Protein AF-A0A7J4JAW1-F1 (afdb_monomer)

Sequence (102 aa):
MLFVVFSILDVLAGSAIYSPAIFKVVSGIVWVLALIILLKGAYSILSSASAGYFFEWPGALDLVAGACLFLLAGNLIGNSHLIGGIFLGKGMYYLGRSALGI

Radius of gyration: 13.64 Å; Cα contacts (8 Å, |Δi|>4): 110; chains: 1; bounding box: 33×29×33 Å

Foldseek 3Di:
DVLLVVLVVLLVVLVLLQDVVSCVVCLVCLLVVLVVLLVVLVCQCVVCVVVVHNDDPVSVLSNVLSVVSNCVSVVNDDCSNVSSCSSNVSSVVSNVCVVVVD

Structure (mmCIF, N/CA/C/O backbone):
data_AF-A0A7J4JAW1-F1
#
_entry.id   AF-A0A7J4JAW1-F1
#
loop_
_atom_site.group_PDB
_atom_site.id
_atom_site.type_symbol
_atom_site.label_atom_id
_atom_site.label_alt_id
_atom_site.label_comp_id
_atom_site.label_asym_id
_atom_site.label_entity_id
_atom_site.label_seq_id
_atom_site.pdbx_PDB_ins_code
_atom_site.Cartn_x
_atom_site.Cartn_y
_atom_site.Cartn_z
_atom_site.occupancy
_atom_site.B_iso_or_equiv
_atom_site.auth_seq_id
_atom_site.auth_comp_id
_atom_site.auth_asym_id
_atom_site.auth_atom_id
_atom_site.pdbx_PDB_model_num
ATOM 1 N N . MET A 1 1 ? 11.708 -12.433 -3.751 1.00 55.41 1 MET A N 1
ATOM 2 C CA . MET A 1 1 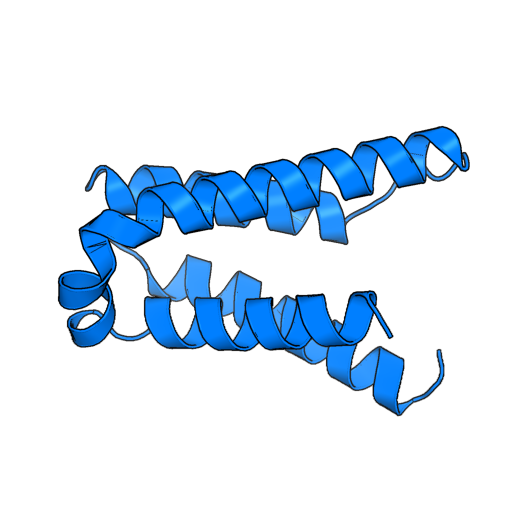? 11.330 -12.747 -2.351 1.00 55.41 1 MET A CA 1
ATOM 3 C C . MET A 1 1 ? 10.730 -11.554 -1.608 1.00 55.41 1 MET A C 1
ATOM 5 O O . MET A 1 1 ? 9.607 -11.687 -1.145 1.00 55.41 1 MET A O 1
ATOM 9 N N . LEU A 1 2 ? 11.387 -10.387 -1.551 1.00 61.50 2 LEU A N 1
ATOM 10 C CA . LEU A 1 2 ? 10.850 -9.174 -0.894 1.00 61.50 2 LEU A CA 1
ATOM 11 C C . LEU A 1 2 ? 9.458 -8.744 -1.414 1.00 61.50 2 LEU A C 1
ATOM 13 O O . LEU A 1 2 ? 8.566 -8.456 -0.625 1.00 61.50 2 LEU A O 1
ATOM 17 N N . PHE A 1 3 ? 9.233 -8.818 -2.731 1.00 61.09 3 PHE A N 1
ATOM 18 C CA . PHE A 1 3 ? 7.925 -8.553 -3.355 1.00 61.09 3 PHE A CA 1
ATOM 19 C C . PHE A 1 3 ? 6.800 -9.493 -2.893 1.00 61.09 3 PHE A C 1
ATOM 21 O O . PHE A 1 3 ? 5.657 -9.065 -2.745 1.00 61.09 3 PHE A O 1
ATOM 28 N N . VAL A 1 4 ? 7.114 -10.764 -2.634 1.00 60.41 4 VAL A N 1
ATOM 29 C CA . VAL A 1 4 ? 6.132 -11.762 -2.178 1.00 60.41 4 VAL A CA 1
ATOM 30 C C . VAL A 1 4 ? 5.727 -11.475 -0.739 1.00 60.41 4 VAL A C 1
ATOM 32 O O . VAL A 1 4 ? 4.542 -11.460 -0.427 1.00 60.41 4 VAL A O 1
ATOM 35 N N . VAL A 1 5 ? 6.705 -11.163 0.117 1.00 67.50 5 VAL A N 1
ATOM 36 C CA . VAL A 1 5 ? 6.460 -10.765 1.510 1.00 67.50 5 VAL A CA 1
ATOM 37 C C . VAL A 1 5 ? 5.582 -9.514 1.559 1.00 67.50 5 VAL A C 1
ATOM 39 O O . VAL A 1 5 ? 4.590 -9.486 2.283 1.00 67.50 5 VAL A O 1
ATOM 42 N N . PHE A 1 6 ? 5.877 -8.515 0.726 1.00 67.06 6 PHE A N 1
ATOM 43 C CA . PHE A 1 6 ? 5.048 -7.318 0.617 1.00 67.06 6 PHE A CA 1
ATOM 44 C C . PHE A 1 6 ? 3.633 -7.592 0.102 1.00 67.06 6 PHE A C 1
ATOM 46 O O . PHE A 1 6 ? 2.703 -6.950 0.575 1.00 67.06 6 PHE A O 1
ATOM 53 N N . SER A 1 7 ? 3.459 -8.552 -0.805 1.00 62.72 7 SER A N 1
ATOM 54 C CA . SER A 1 7 ? 2.138 -8.912 -1.340 1.00 62.72 7 SER A CA 1
ATOM 55 C C . SER A 1 7 ? 1.291 -9.681 -0.330 1.00 62.72 7 SER A C 1
ATOM 57 O O . SER A 1 7 ? 0.089 -9.461 -0.236 1.00 62.72 7 SER A O 1
ATOM 59 N N . ILE A 1 8 ? 1.909 -10.554 0.469 1.00 68.69 8 ILE A N 1
ATOM 60 C CA . ILE A 1 8 ? 1.228 -11.250 1.568 1.00 68.69 8 ILE A CA 1
ATOM 61 C C . ILE A 1 8 ? 0.770 -10.239 2.626 1.00 68.69 8 ILE A C 1
ATOM 63 O O . ILE A 1 8 ? -0.364 -10.315 3.093 1.00 68.69 8 ILE A O 1
ATOM 67 N N . LEU A 1 9 ? 1.619 -9.263 2.963 1.00 68.69 9 LEU A N 1
ATOM 68 C CA . LEU A 1 9 ? 1.250 -8.171 3.867 1.00 68.69 9 LEU A CA 1
ATOM 69 C C . LEU A 1 9 ? 0.091 -7.333 3.312 1.00 68.69 9 LEU A C 1
ATOM 71 O O . LEU A 1 9 ? -0.815 -6.998 4.068 1.00 68.69 9 LEU A O 1
ATOM 75 N N . ASP A 1 10 ? 0.075 -7.061 2.006 1.00 66.88 10 ASP A N 1
ATOM 76 C CA . ASP A 1 10 ? -1.013 -6.333 1.341 1.00 66.88 10 ASP A CA 1
ATOM 77 C C . ASP A 1 10 ? -2.345 -7.108 1.406 1.00 66.88 10 ASP A C 1
ATOM 79 O O . ASP A 1 10 ? -3.388 -6.528 1.709 1.00 66.88 10 ASP A O 1
ATOM 83 N N . VAL A 1 11 ? -2.325 -8.432 1.204 1.00 65.81 11 VAL A N 1
ATOM 84 C CA . VAL A 1 11 ? -3.517 -9.299 1.321 1.00 65.81 11 VAL A CA 1
ATOM 85 C C . VAL A 1 11 ? -4.024 -9.377 2.766 1.00 65.81 11 VAL A C 1
ATOM 87 O O . VAL A 1 11 ? -5.232 -9.300 3.013 1.00 65.81 11 VAL A O 1
ATOM 90 N N . LEU A 1 12 ? -3.118 -9.505 3.737 1.00 67.12 12 LEU A N 1
ATOM 91 C CA . LEU A 1 12 ? -3.463 -9.524 5.162 1.00 67.12 12 LEU A CA 1
ATOM 92 C C . LEU A 1 12 ? -4.01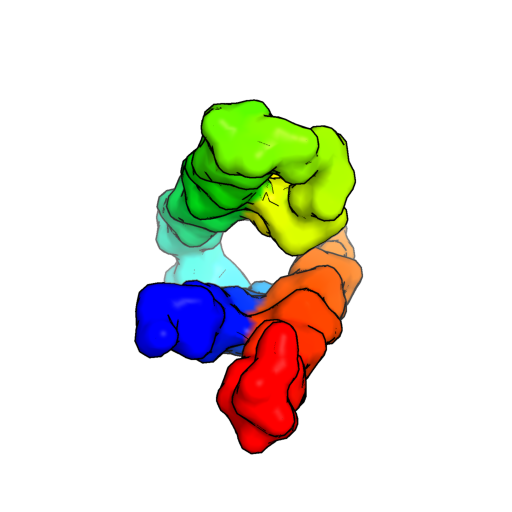3 -8.171 5.636 1.00 67.12 12 LEU A C 1
ATOM 94 O O . LEU A 1 12 ? -5.015 -8.132 6.347 1.00 67.12 12 LEU A O 1
ATOM 98 N N . ALA A 1 13 ? -3.419 -7.059 5.198 1.00 66.81 13 ALA A N 1
ATOM 99 C CA . ALA A 1 13 ? -3.934 -5.723 5.482 1.00 66.81 13 ALA A CA 1
ATOM 100 C C . ALA A 1 13 ? -5.318 -5.520 4.846 1.00 66.81 13 ALA A C 1
ATOM 102 O O . ALA A 1 13 ? -6.259 -5.132 5.537 1.00 66.81 13 ALA A O 1
ATOM 103 N N . GLY A 1 14 ? -5.478 -5.852 3.560 1.00 64.56 14 GLY A N 1
ATOM 104 C CA . GLY A 1 14 ? -6.746 -5.712 2.840 1.00 64.56 14 GLY A CA 1
ATOM 105 C C . GLY A 1 14 ? -7.887 -6.517 3.465 1.00 64.56 14 GLY A C 1
ATOM 106 O O . GLY A 1 14 ? -8.988 -5.995 3.642 1.00 64.56 14 GLY A O 1
ATOM 107 N N . SER A 1 15 ? -7.616 -7.761 3.867 1.00 64.75 15 SER A N 1
ATOM 108 C CA . SER A 1 15 ? -8.590 -8.620 4.557 1.00 64.75 15 SER A CA 1
ATOM 109 C C . SER A 1 15 ? -8.945 -8.116 5.962 1.00 64.75 15 SER A C 1
ATOM 111 O O . SER A 1 15 ? -10.121 -8.134 6.330 1.00 64.75 15 SER A O 1
ATOM 113 N N . ALA A 1 16 ? -7.979 -7.586 6.720 1.00 64.94 16 ALA A N 1
ATOM 114 C CA . ALA A 1 16 ? -8.235 -6.977 8.026 1.00 64.94 16 ALA A CA 1
ATOM 115 C C . ALA A 1 16 ? -9.102 -5.706 7.926 1.00 64.94 16 ALA A C 1
ATOM 117 O O . ALA A 1 16 ? -9.963 -5.476 8.773 1.00 64.94 16 ALA A O 1
ATOM 118 N N . ILE A 1 17 ? -8.914 -4.908 6.869 1.00 66.88 17 ILE A N 1
ATOM 119 C CA . ILE A 1 17 ? -9.682 -3.680 6.598 1.00 66.88 17 ILE A CA 1
ATOM 120 C C . ILE A 1 17 ? -11.109 -3.992 6.114 1.00 66.88 17 ILE A C 1
ATOM 122 O O . ILE A 1 17 ? -12.037 -3.222 6.372 1.00 66.88 17 ILE A O 1
ATOM 126 N N . TYR A 1 18 ? -11.311 -5.137 5.455 1.00 65.06 18 TYR A N 1
ATOM 127 C CA . TYR A 1 18 ? -12.623 -5.572 4.963 1.00 65.06 18 TYR A CA 1
ATOM 128 C C . TYR A 1 18 ? -13.610 -5.927 6.089 1.00 65.06 18 TYR A C 1
ATOM 130 O O . TYR A 1 18 ? -14.822 -5.912 5.875 1.00 65.06 18 TYR A O 1
ATOM 138 N N . SER A 1 19 ? -13.108 -6.230 7.291 1.00 63.41 19 SER A N 1
ATOM 139 C CA . SER A 1 19 ? -13.930 -6.539 8.461 1.00 63.41 19 SER A CA 1
ATOM 140 C C . SER A 1 19 ? -13.996 -5.344 9.424 1.00 63.41 19 SER A C 1
ATOM 142 O O . SER A 1 19 ? -13.021 -5.065 10.128 1.00 63.41 19 SER A O 1
ATOM 144 N N . PRO A 1 20 ? -15.146 -4.655 9.547 1.00 61.34 20 PRO A N 1
ATOM 145 C CA . PRO A 1 20 ? -15.290 -3.512 10.455 1.00 61.34 20 PRO A CA 1
ATOM 146 C C . PRO A 1 20 ? -15.092 -3.876 11.940 1.00 61.34 20 PRO A C 1
ATOM 148 O O . PRO A 1 20 ? -14.717 -3.019 12.741 1.00 61.34 20 PRO A O 1
ATOM 151 N N . ALA A 1 21 ? -15.292 -5.146 12.318 1.00 61.53 21 ALA A N 1
ATOM 152 C CA . ALA A 1 21 ? -15.028 -5.637 13.672 1.00 61.53 21 ALA A CA 1
ATOM 153 C C . ALA A 1 21 ? -13.522 -5.697 13.986 1.00 61.53 21 ALA A C 1
ATOM 155 O O . ALA A 1 21 ? -13.100 -5.281 15.064 1.00 61.53 21 ALA A O 1
ATOM 156 N N . ILE A 1 22 ? -12.710 -6.152 13.027 1.00 60.94 22 ILE A N 1
ATOM 157 C CA . ILE A 1 22 ? -11.245 -6.200 13.149 1.00 60.94 22 ILE A CA 1
ATOM 158 C C . ILE A 1 22 ? -10.680 -4.779 13.091 1.00 60.94 22 ILE A C 1
ATOM 160 O O . ILE A 1 22 ? -9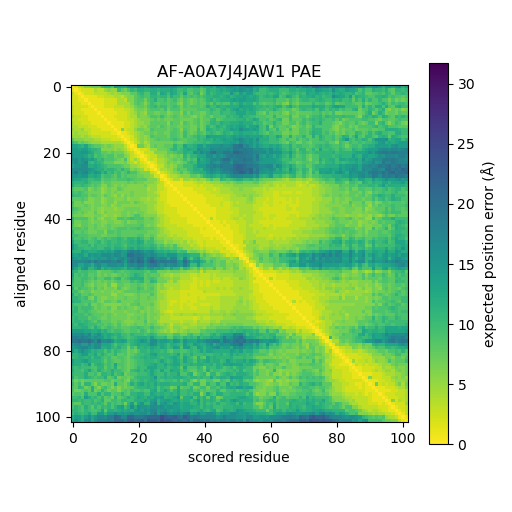.831 -4.409 13.898 1.00 60.94 22 ILE A O 1
ATOM 164 N N . PHE A 1 23 ? -11.226 -3.941 12.212 1.00 62.22 23 PHE A N 1
ATOM 165 C CA . PHE A 1 23 ? -10.809 -2.552 12.075 1.00 62.22 23 PHE A CA 1
ATOM 166 C C . PHE A 1 23 ? -10.967 -1.738 13.373 1.00 62.22 23 PHE A C 1
ATOM 168 O O . PHE A 1 23 ? -10.088 -0.951 13.716 1.00 62.22 23 PHE A O 1
ATOM 175 N N . LYS A 1 24 ? -12.035 -1.967 14.155 1.00 62.44 24 LYS A N 1
ATOM 176 C CA . LYS A 1 24 ? -12.225 -1.322 15.470 1.00 62.44 24 LYS A CA 1
ATOM 177 C C . LYS A 1 24 ? -11.131 -1.687 16.479 1.00 62.44 24 LYS A C 1
ATOM 179 O O . LYS A 1 24 ? -10.654 -0.806 17.192 1.00 62.44 24 LYS A O 1
ATOM 184 N N . VAL A 1 25 ? -10.716 -2.955 16.510 1.00 63.31 25 VAL A N 1
ATOM 185 C CA . VAL A 1 25 ? -9.649 -3.458 17.398 1.00 63.31 25 VAL A CA 1
ATOM 186 C C . VAL A 1 25 ? -8.278 -2.928 16.969 1.00 63.31 25 VA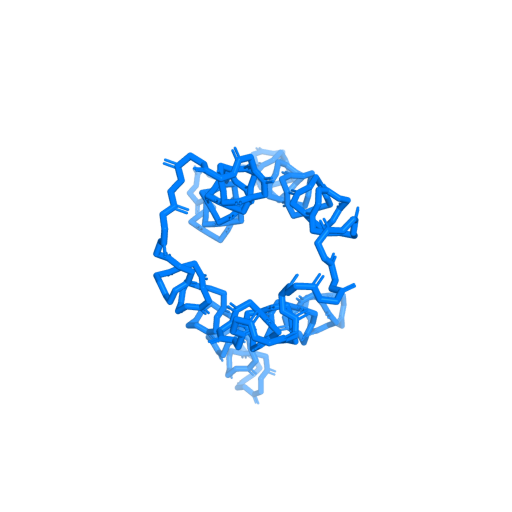L A C 1
ATOM 188 O O . VAL A 1 25 ? -7.434 -2.626 17.805 1.00 63.31 25 VAL A O 1
ATOM 191 N N . VAL A 1 26 ? -8.070 -2.767 15.662 1.00 62.84 26 VAL A N 1
ATOM 192 C CA . VAL A 1 26 ? -6.786 -2.371 15.066 1.00 62.84 26 VAL A CA 1
ATOM 193 C C . VAL A 1 26 ? -6.688 -0.851 14.858 1.00 62.84 26 VAL A C 1
ATOM 195 O O . VAL A 1 26 ? -5.638 -0.366 14.457 1.00 62.84 26 VAL A O 1
ATOM 198 N N . SER A 1 27 ? -7.730 -0.070 15.167 1.00 61.47 27 SER A N 1
ATOM 199 C CA . SER A 1 27 ? -7.854 1.360 14.815 1.00 61.47 27 SER A CA 1
ATOM 200 C C . SER A 1 27 ? -6.640 2.234 15.174 1.00 61.47 27 SER A C 1
ATOM 202 O O . SER A 1 27 ? -6.248 3.087 14.379 1.00 61.47 27 SER A O 1
ATOM 204 N N . GLY A 1 28 ? -5.975 1.979 16.308 1.00 65.94 28 GLY A N 1
ATOM 205 C CA . GLY A 1 28 ? -4.737 2.677 16.689 1.00 65.94 28 GLY A CA 1
ATOM 206 C C . GLY A 1 28 ? -3.520 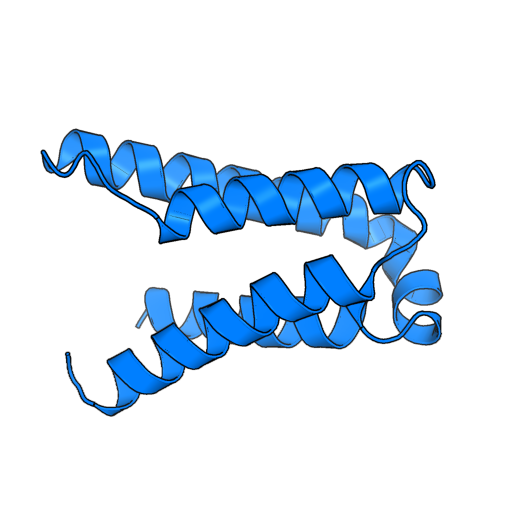2.336 15.814 1.00 65.94 28 GLY A C 1
ATOM 207 O O . GLY A 1 28 ? -2.644 3.169 15.609 1.00 65.94 28 GLY A O 1
ATOM 208 N N . ILE A 1 29 ? -3.480 1.130 15.249 1.00 72.06 29 ILE A N 1
ATOM 209 C CA . ILE A 1 29 ? -2.415 0.633 14.366 1.00 72.06 29 ILE A CA 1
ATOM 210 C C . ILE A 1 29 ? -2.698 1.009 12.904 1.00 72.06 29 ILE A C 1
ATOM 212 O O . ILE A 1 29 ? -1.769 1.080 12.103 1.00 72.06 29 ILE A O 1
ATOM 216 N N . VAL A 1 30 ? -3.952 1.312 12.540 1.00 71.19 30 VAL A N 1
ATOM 217 C CA . VAL A 1 30 ? -4.321 1.678 11.161 1.00 71.19 30 VAL A CA 1
ATOM 218 C C . VAL A 1 30 ? -3.541 2.896 10.668 1.00 71.19 30 VAL A C 1
ATOM 220 O O . VAL A 1 30 ? -3.076 2.885 9.534 1.00 71.19 30 VAL A O 1
ATOM 223 N N . TRP A 1 31 ? -3.330 3.911 11.509 1.00 72.69 31 TRP A N 1
ATOM 224 C CA . TRP A 1 31 ? -2.514 5.080 11.153 1.00 72.69 31 TRP A CA 1
ATOM 225 C C . TRP A 1 31 ? -1.066 4.702 10.823 1.00 72.69 31 TRP A C 1
ATOM 227 O O . TRP A 1 31 ? -0.491 5.202 9.856 1.00 72.69 31 TRP A O 1
ATOM 237 N N . VAL A 1 32 ? -0.494 3.774 11.593 1.00 78.56 32 VAL A N 1
ATOM 238 C CA . VAL A 1 32 ? 0.865 3.263 11.378 1.00 78.56 32 VAL A CA 1
ATOM 239 C C . VAL A 1 32 ? 0.929 2.437 10.092 1.00 78.56 32 VAL A C 1
ATOM 241 O O . VAL A 1 32 ? 1.829 2.635 9.281 1.00 78.56 32 VAL A O 1
ATOM 244 N N . LEU A 1 33 ? -0.055 1.565 9.861 1.00 74.75 33 LEU A N 1
ATOM 245 C CA . LEU A 1 33 ? -0.191 0.788 8.625 1.00 74.75 33 LEU A CA 1
ATOM 246 C C . LEU A 1 33 ? -0.310 1.696 7.398 1.00 74.75 33 LEU A C 1
ATOM 248 O O . LEU A 1 33 ? 0.416 1.507 6.425 1.00 74.75 33 LEU A O 1
ATOM 252 N N . ALA A 1 34 ? -1.178 2.706 7.461 1.00 75.69 34 ALA A N 1
ATOM 253 C CA . ALA A 1 34 ? -1.382 3.669 6.387 1.00 75.69 34 ALA A CA 1
ATOM 254 C C . ALA A 1 34 ? -0.078 4.398 6.032 1.00 75.69 34 ALA A C 1
ATOM 256 O O . ALA A 1 34 ? 0.261 4.537 4.858 1.00 75.69 34 ALA A O 1
ATOM 257 N N . LEU A 1 35 ? 0.691 4.800 7.047 1.00 79.44 35 LEU A N 1
ATOM 258 C CA . LEU A 1 35 ? 1.975 5.467 6.866 1.00 79.44 35 LEU A CA 1
ATOM 259 C C . LEU A 1 35 ? 3.037 4.535 6.261 1.00 79.44 35 LEU A C 1
ATOM 261 O O . LEU A 1 35 ? 3.745 4.936 5.341 1.00 79.44 35 LEU A O 1
ATOM 265 N N . ILE A 1 36 ? 3.112 3.278 6.708 1.00 82.62 36 ILE A N 1
ATOM 266 C CA . ILE A 1 36 ? 4.013 2.265 6.128 1.00 82.62 36 ILE A CA 1
ATOM 267 C C . ILE A 1 36 ? 3.694 2.038 4.645 1.00 82.62 36 ILE A C 1
ATOM 269 O O . ILE A 1 36 ? 4.602 1.984 3.816 1.00 82.62 36 ILE A O 1
ATOM 273 N N . ILE A 1 37 ? 2.411 1.937 4.304 1.00 78.88 37 ILE A N 1
ATOM 274 C CA . ILE A 1 37 ? 1.938 1.749 2.930 1.00 78.88 37 ILE A CA 1
ATOM 275 C C . ILE A 1 37 ? 2.300 2.956 2.056 1.00 78.88 37 ILE A C 1
ATOM 277 O O . ILE A 1 37 ? 2.824 2.777 0.957 1.00 78.88 37 ILE A O 1
ATOM 281 N N . LEU A 1 38 ? 2.076 4.181 2.544 1.00 80.62 38 LEU A N 1
ATOM 282 C CA . LEU A 1 38 ? 2.448 5.407 1.831 1.00 80.62 38 LEU A CA 1
ATOM 283 C C . LEU A 1 38 ? 3.956 5.461 1.560 1.00 80.62 38 LEU A C 1
ATOM 285 O O . LEU A 1 38 ? 4.369 5.755 0.439 1.00 80.62 38 LEU A O 1
ATOM 289 N N . LEU A 1 39 ? 4.776 5.134 2.563 1.00 82.38 39 LEU A N 1
ATOM 290 C CA . LEU A 1 39 ? 6.233 5.097 2.426 1.00 82.38 39 LEU A CA 1
ATOM 291 C C . LEU A 1 39 ? 6.690 4.016 1.444 1.00 82.38 39 LEU A C 1
ATOM 293 O O . LEU A 1 39 ? 7.577 4.270 0.634 1.00 82.38 39 LEU A O 1
ATOM 297 N N . LYS A 1 40 ? 6.065 2.834 1.472 1.00 82.62 40 LYS A N 1
ATOM 298 C CA . LYS A 1 40 ? 6.322 1.754 0.511 1.00 82.62 40 LYS A CA 1
ATOM 299 C C . LYS A 1 40 ? 5.977 2.188 -0.917 1.00 82.62 40 LYS A C 1
ATOM 301 O O . LYS A 1 40 ? 6.796 1.996 -1.813 1.00 82.62 40 LYS A O 1
ATOM 306 N N . GLY A 1 41 ? 4.820 2.820 -1.12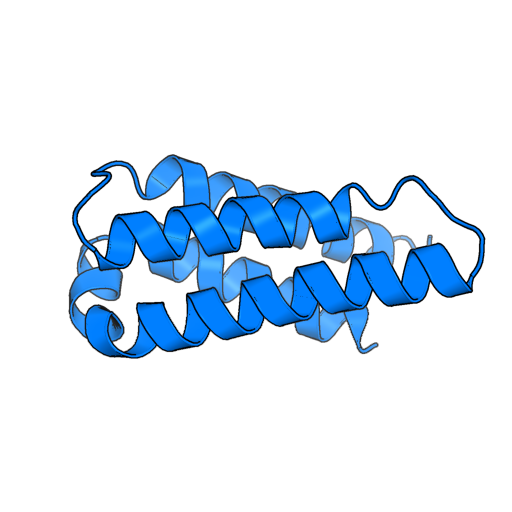2 1.00 79.75 41 GLY A N 1
ATOM 307 C CA . GLY A 1 41 ? 4.411 3.351 -2.424 1.00 79.75 41 GLY A CA 1
ATOM 308 C C . GLY A 1 41 ? 5.361 4.428 -2.943 1.00 79.75 41 GLY A C 1
ATOM 309 O O . GLY A 1 41 ? 5.832 4.346 -4.077 1.00 79.75 41 GLY A O 1
ATOM 310 N N . ALA A 1 42 ? 5.723 5.388 -2.088 1.00 81.62 42 ALA A N 1
ATOM 311 C CA . ALA A 1 42 ? 6.689 6.435 -2.414 1.00 81.62 42 ALA A CA 1
ATOM 312 C C . ALA A 1 42 ? 8.072 5.858 -2.755 1.00 81.62 42 ALA A C 1
ATOM 314 O O . ALA A 1 42 ? 8.677 6.256 -3.750 1.00 81.62 42 ALA A O 1
ATOM 315 N N . TYR A 1 43 ? 8.551 4.883 -1.979 1.00 81.75 43 TYR A N 1
ATOM 316 C CA . TYR A 1 43 ? 9.809 4.192 -2.251 1.00 81.75 43 TYR A CA 1
ATOM 317 C C . TYR A 1 43 ? 9.770 3.429 -3.580 1.00 81.75 43 TYR A C 1
ATOM 319 O O . TYR A 1 43 ? 10.726 3.513 -4.346 1.00 81.75 43 TYR A O 1
ATOM 327 N N . SER A 1 44 ? 8.664 2.744 -3.894 1.00 78.94 44 SER A N 1
ATOM 328 C CA . SER A 1 44 ? 8.489 2.029 -5.168 1.00 78.94 44 SER A CA 1
ATOM 329 C C . SER A 1 44 ? 8.588 2.981 -6.364 1.00 78.94 44 SER A C 1
ATOM 331 O O . SER A 1 44 ? 9.345 2.728 -7.302 1.00 78.94 44 SER A O 1
ATOM 333 N N . ILE A 1 45 ? 7.906 4.131 -6.295 1.00 81.25 45 ILE A N 1
ATOM 334 C CA . ILE A 1 45 ? 7.956 5.156 -7.349 1.00 81.25 45 ILE A CA 1
ATOM 335 C C . ILE A 1 45 ? 9.362 5.747 -7.481 1.00 81.25 45 ILE A C 1
AT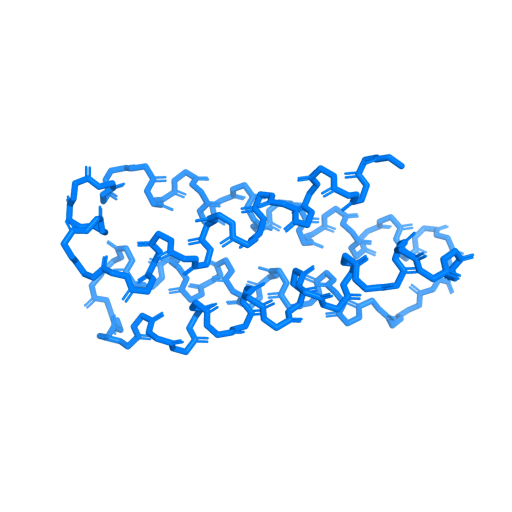OM 337 O O . ILE A 1 45 ? 9.871 5.850 -8.595 1.00 81.25 45 ILE A O 1
ATOM 341 N N . LEU A 1 46 ? 10.013 6.108 -6.371 1.00 82.00 46 LEU A N 1
ATOM 342 C CA . LEU A 1 46 ? 11.368 6.672 -6.388 1.00 82.00 46 LEU A CA 1
ATOM 343 C C . LEU A 1 46 ? 12.396 5.668 -6.926 1.00 82.00 46 LEU A C 1
ATOM 345 O O . LEU A 1 46 ? 13.233 6.024 -7.756 1.00 82.00 46 LEU A O 1
ATOM 349 N N . SER A 1 47 ? 12.302 4.405 -6.506 1.00 79.81 47 SER A N 1
ATOM 350 C CA . SER A 1 47 ? 13.155 3.322 -6.996 1.00 79.81 47 SER A CA 1
ATOM 351 C C . SER A 1 47 ? 12.962 3.106 -8.497 1.00 79.81 47 SER A C 1
ATOM 353 O O . SER A 1 47 ? 13.939 2.977 -9.231 1.00 79.81 47 SER A O 1
ATOM 355 N N . SER A 1 48 ? 11.720 3.105 -8.975 1.00 77.00 48 SER A N 1
ATOM 356 C CA . SER A 1 48 ? 11.401 2.955 -10.397 1.00 77.00 48 SER A CA 1
ATOM 357 C C . SER A 1 48 ? 11.876 4.141 -11.231 1.00 77.00 48 SER A C 1
ATOM 359 O O . SER A 1 48 ? 12.488 3.943 -12.281 1.00 77.00 48 SER A O 1
ATOM 361 N N . ALA A 1 49 ? 11.684 5.366 -10.735 1.00 78.88 49 ALA A N 1
ATOM 362 C CA . ALA A 1 49 ? 12.181 6.579 -11.376 1.00 78.88 49 ALA A CA 1
ATOM 363 C C . ALA A 1 49 ? 13.713 6.563 -11.498 1.00 78.88 49 ALA A C 1
ATOM 365 O O . ALA A 1 49 ? 14.248 6.896 -12.553 1.00 78.88 49 ALA A O 1
ATOM 366 N N . SER A 1 50 ? 14.420 6.099 -10.460 1.00 77.56 50 SER A N 1
ATOM 367 C CA . SER A 1 50 ? 15.882 5.943 -10.492 1.00 77.56 50 SER A CA 1
ATOM 368 C C . SER A 1 50 ? 16.362 4.882 -11.491 1.00 77.56 50 SER A C 1
ATOM 370 O O . SER A 1 50 ? 17.465 4.987 -12.019 1.00 77.56 50 SER A O 1
ATOM 372 N N . ALA A 1 51 ? 15.517 3.894 -11.797 1.00 79.31 51 ALA A N 1
ATOM 373 C CA . ALA A 1 51 ? 15.772 2.855 -12.789 1.00 79.31 51 ALA A CA 1
ATOM 374 C C . ALA A 1 51 ? 15.311 3.239 -14.214 1.00 79.31 51 ALA A C 1
ATOM 376 O O . ALA A 1 51 ? 15.435 2.429 -15.131 1.00 79.31 51 ALA A O 1
ATOM 377 N N . GLY A 1 52 ? 14.787 4.457 -14.414 1.00 74.88 52 GLY A N 1
ATOM 378 C CA . GLY A 1 52 ? 14.325 4.958 -15.715 1.00 74.88 52 GLY A CA 1
ATOM 379 C C . GLY A 1 52 ? 12.910 4.521 -16.113 1.00 74.88 52 GLY A C 1
ATOM 380 O O . GLY A 1 52 ? 12.487 4.770 -17.242 1.00 74.88 52 GLY A O 1
ATOM 381 N N . TYR A 1 53 ? 12.157 3.894 -15.205 1.00 71.69 53 TYR A N 1
ATOM 382 C CA . TYR A 1 53 ? 10.770 3.489 -15.428 1.00 71.69 53 TYR A CA 1
ATOM 383 C C . TYR A 1 53 ? 9.815 4.529 -14.829 1.00 71.69 53 TYR A C 1
ATOM 385 O O . TYR A 1 53 ? 9.743 4.710 -13.613 1.00 71.69 53 TYR A O 1
ATOM 393 N N . PHE A 1 54 ? 9.048 5.205 -15.686 1.00 60.53 54 PHE A N 1
ATOM 394 C CA . PHE A 1 54 ? 8.158 6.305 -15.286 1.00 60.53 54 PHE A CA 1
ATOM 395 C C . PHE A 1 54 ? 6.726 5.866 -14.940 1.00 60.53 54 PHE A C 1
ATOM 397 O O . PHE A 1 54 ? 5.947 6.671 -14.435 1.00 60.53 54 PHE A O 1
ATOM 404 N N . PHE A 1 55 ? 6.366 4.602 -15.194 1.00 62.84 55 PHE A N 1
ATOM 405 C CA . PHE A 1 55 ? 5.008 4.091 -14.987 1.00 62.84 55 PHE A CA 1
ATOM 406 C C . PHE A 1 55 ? 4.978 2.936 -13.974 1.00 62.84 55 PHE A C 1
ATOM 408 O O . PHE A 1 55 ? 4.907 1.762 -14.332 1.00 62.84 55 PHE A O 1
ATOM 415 N N . GLU A 1 56 ? 5.014 3.290 -12.687 1.00 73.69 56 GLU A N 1
ATOM 416 C CA . GLU A 1 56 ? 4.866 2.374 -11.545 1.00 73.69 56 GLU A CA 1
ATOM 417 C C . GLU A 1 56 ? 3.427 2.466 -11.000 1.00 73.69 56 GLU A C 1
ATOM 419 O O . GLU A 1 56 ? 3.152 3.016 -9.931 1.00 73.69 56 GLU A O 1
ATOM 424 N N . TRP A 1 57 ? 2.471 1.918 -11.761 1.00 73.31 57 TRP A N 1
ATOM 425 C CA . TRP A 1 57 ? 1.089 1.740 -11.289 1.00 73.31 57 TRP A CA 1
ATOM 426 C C . TRP A 1 57 ? 0.975 1.037 -9.916 1.00 73.31 57 TRP A C 1
ATOM 428 O O . TRP A 1 57 ? 0.072 1.389 -9.154 1.00 73.31 57 TRP A O 1
ATOM 438 N N . PRO A 1 58 ? 1.871 0.104 -9.531 1.00 74.94 58 PRO A N 1
ATOM 439 C CA . PRO A 1 58 ? 1.847 -0.521 -8.216 1.00 74.94 58 PRO A CA 1
ATOM 440 C C . PRO A 1 58 ? 2.124 0.478 -7.093 1.00 74.94 58 PRO A C 1
ATOM 442 O O . PRO A 1 58 ? 1.332 0.560 -6.155 1.00 74.94 58 PRO A O 1
ATOM 445 N N . GLY A 1 59 ? 3.201 1.258 -7.182 1.00 74.31 59 GLY A N 1
ATOM 446 C CA . GLY A 1 59 ? 3.517 2.300 -6.208 1.00 74.31 59 GLY A CA 1
ATOM 447 C C . GLY A 1 59 ? 2.425 3.367 -6.116 1.00 74.31 59 GLY A C 1
ATOM 448 O O . GLY A 1 59 ? 2.081 3.804 -5.017 1.00 74.31 59 GLY A O 1
ATOM 449 N N . ALA A 1 60 ? 1.801 3.722 -7.244 1.00 76.81 60 ALA A N 1
ATOM 450 C CA . ALA A 1 60 ? 0.656 4.632 -7.263 1.00 76.81 60 ALA A CA 1
ATOM 451 C C . ALA A 1 60 ? -0.563 4.060 -6.512 1.00 76.81 60 ALA A C 1
ATOM 453 O O . ALA A 1 60 ? -1.209 4.780 -5.751 1.00 76.81 60 ALA A O 1
ATOM 454 N N . LEU A 1 61 ? -0.854 2.763 -6.665 1.00 78.00 61 LEU A N 1
ATOM 455 C CA . LEU A 1 61 ? -1.921 2.101 -5.908 1.00 78.00 61 LEU A CA 1
ATOM 456 C C . LEU A 1 61 ? -1.631 2.035 -4.406 1.00 78.00 61 LEU A C 1
ATOM 458 O O . LEU A 1 61 ? -2.561 2.200 -3.623 1.00 78.00 61 LEU A O 1
ATOM 462 N N . ASP A 1 62 ? -0.373 1.840 -3.999 1.00 79.62 62 ASP A N 1
ATOM 463 C CA . ASP A 1 62 ? 0.001 1.893 -2.577 1.00 79.62 62 ASP A CA 1
ATOM 464 C C . ASP A 1 62 ? -0.241 3.295 -2.007 1.00 79.62 62 ASP A C 1
ATOM 466 O O . ASP A 1 62 ? -0.819 3.438 -0.933 1.00 79.62 62 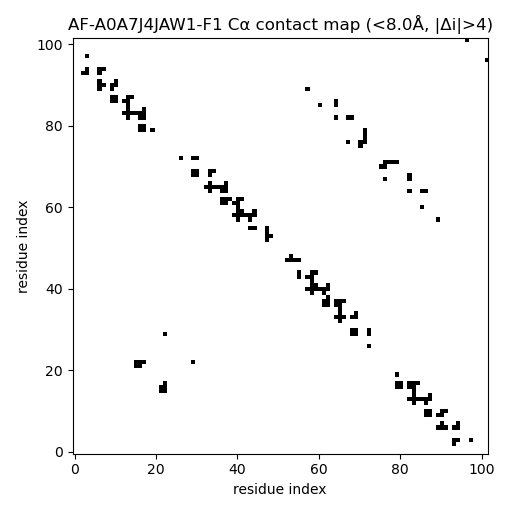ASP A O 1
ATOM 470 N N . LEU A 1 63 ? 0.119 4.342 -2.753 1.00 78.69 63 LEU A N 1
ATOM 471 C CA . LEU A 1 63 ? -0.142 5.727 -2.358 1.00 78.69 63 LEU A CA 1
ATOM 472 C C . LEU A 1 63 ? -1.638 6.022 -2.196 1.00 78.69 63 LEU A C 1
ATOM 474 O O . LEU A 1 63 ? -2.048 6.583 -1.180 1.00 78.69 63 LEU A O 1
ATOM 478 N N . VAL A 1 64 ? -2.460 5.606 -3.162 1.00 81.50 64 VAL A N 1
ATOM 479 C CA . VAL A 1 64 ? -3.919 5.784 -3.102 1.00 81.50 64 VAL A CA 1
ATOM 480 C C . VAL A 1 64 ? -4.515 4.999 -1.935 1.00 81.50 64 VAL A C 1
ATOM 482 O O . VAL A 1 64 ? -5.290 5.546 -1.154 1.00 81.50 64 VAL A O 1
ATOM 485 N N . ALA A 1 65 ? -4.131 3.735 -1.766 1.00 76.06 65 ALA A N 1
ATOM 486 C CA . ALA A 1 65 ? -4.685 2.885 -0.722 1.00 76.06 65 ALA A CA 1
ATOM 487 C C . ALA A 1 65 ? -4.250 3.336 0.687 1.00 76.06 65 ALA A C 1
ATOM 489 O O . ALA A 1 65 ? -5.063 3.331 1.614 1.00 76.06 65 ALA A O 1
ATOM 490 N N . GLY A 1 66 ? -3.007 3.803 0.838 1.00 76.31 66 GLY A N 1
ATOM 491 C CA . GLY A 1 66 ? -2.500 4.415 2.065 1.00 76.31 66 GLY A CA 1
ATOM 492 C C . GLY A 1 66 ? -3.212 5.725 2.409 1.00 76.31 66 GLY A C 1
ATOM 493 O O . GLY A 1 66 ? -3.614 5.917 3.556 1.00 76.31 66 GLY A O 1
ATOM 494 N N . ALA A 1 67 ? -3.460 6.591 1.421 1.00 76.06 67 ALA A N 1
ATOM 495 C CA . ALA A 1 67 ? -4.222 7.825 1.615 1.00 76.06 67 ALA A CA 1
ATOM 496 C C . ALA A 1 67 ? -5.676 7.538 2.022 1.00 76.06 67 ALA A C 1
ATOM 498 O O . ALA A 1 67 ? -6.193 8.145 2.961 1.00 76.06 67 ALA A O 1
ATOM 499 N N . CYS A 1 68 ? -6.329 6.569 1.376 1.00 75.62 68 CYS A N 1
ATOM 500 C CA . CYS A 1 68 ? -7.676 6.160 1.758 1.00 75.62 68 CYS A CA 1
ATOM 501 C C . CYS A 1 68 ? -7.717 5.559 3.172 1.00 75.62 68 CYS A C 1
ATOM 503 O O . CYS A 1 68 ? -8.659 5.837 3.910 1.00 75.62 68 CYS A O 1
ATOM 505 N N . LEU A 1 69 ? -6.703 4.784 3.579 1.00 75.38 69 LEU A N 1
ATOM 506 C CA . LEU A 1 69 ? -6.583 4.286 4.955 1.00 75.38 69 LEU A CA 1
ATOM 507 C C . LEU A 1 69 ? -6.435 5.417 5.969 1.00 75.38 69 LEU A C 1
ATOM 509 O O . LEU A 1 69 ? -7.060 5.362 7.023 1.00 75.38 69 LEU A O 1
ATOM 513 N N . PHE A 1 70 ? -5.656 6.447 5.639 1.00 73.69 70 PHE A N 1
ATOM 514 C CA . PHE A 1 70 ? -5.490 7.653 6.454 1.00 73.69 70 PHE A CA 1
ATOM 515 C C . PHE A 1 70 ? -6.832 8.363 6.674 1.00 73.69 70 PHE A C 1
ATOM 517 O O . PHE A 1 70 ? -7.203 8.707 7.795 1.00 73.69 70 PHE A O 1
ATOM 524 N N . LEU A 1 71 ? -7.603 8.522 5.597 1.00 74.44 71 LEU A N 1
ATOM 525 C CA . LEU A 1 71 ? -8.920 9.153 5.635 1.00 74.44 71 LEU A CA 1
ATOM 526 C C . LEU A 1 71 ? -9.945 8.300 6.397 1.00 74.44 71 LEU A C 1
ATOM 528 O O . LEU A 1 71 ? -10.788 8.843 7.111 1.00 74.44 71 LEU A O 1
ATOM 532 N N . LEU A 1 72 ? -9.853 6.973 6.303 1.00 73.81 72 LEU A N 1
ATOM 533 C CA . LEU A 1 72 ? -10.724 6.065 7.045 1.00 73.81 72 LEU A CA 1
ATOM 534 C C . LEU A 1 72 ? -10.370 6.018 8.538 1.00 73.81 72 LEU A C 1
ATOM 536 O O . LEU A 1 72 ? -11.259 6.015 9.385 1.00 73.81 72 LEU A O 1
ATOM 540 N N . ALA A 1 73 ? -9.081 6.072 8.876 1.00 71.62 73 ALA A N 1
ATOM 541 C CA . ALA A 1 73 ? -8.605 6.181 10.253 1.00 71.62 73 ALA A CA 1
ATOM 542 C C . ALA A 1 73 ? -8.989 7.525 10.903 1.00 71.62 73 ALA A C 1
ATOM 544 O O . ALA A 1 73 ? -9.189 7.593 12.116 1.00 71.62 73 ALA A O 1
ATOM 545 N N . GLY A 1 74 ? -9.146 8.578 10.094 1.00 70.00 74 GLY A N 1
ATOM 546 C CA . GLY A 1 74 ? -9.702 9.872 10.494 1.00 70.00 74 GLY A CA 1
ATOM 547 C C . GLY A 1 74 ? -11.233 9.942 10.531 1.00 70.00 74 GLY A C 1
ATOM 548 O O . GLY A 1 74 ? -11.759 11.024 10.768 1.00 70.00 74 GLY A O 1
ATOM 549 N N . ASN A 1 75 ? -11.956 8.836 10.290 1.00 71.62 75 ASN A N 1
ATOM 550 C CA . ASN A 1 75 ? -13.424 8.803 10.153 1.00 71.62 75 ASN A CA 1
ATOM 551 C C . ASN A 1 75 ? -13.984 9.748 9.062 1.00 71.62 75 ASN A C 1
ATOM 553 O O . ASN A 1 75 ? -15.162 10.098 9.081 1.00 71.62 75 ASN A O 1
ATOM 557 N N . LEU A 1 76 ? -13.161 10.154 8.090 1.00 67.62 76 LEU A N 1
ATOM 558 C CA . LEU A 1 76 ? -13.555 11.067 7.010 1.00 67.62 76 LEU A CA 1
ATOM 559 C C . LEU A 1 76 ? -14.243 10.339 5.846 1.00 67.62 76 LEU A C 1
ATOM 561 O O . LEU A 1 76 ? -14.923 10.967 5.039 1.00 67.62 76 LEU A O 1
ATOM 565 N N . ILE A 1 77 ? -14.076 9.016 5.747 1.00 67.94 77 ILE A N 1
ATOM 566 C CA . ILE A 1 77 ? -14.701 8.172 4.721 1.00 67.94 77 ILE A CA 1
ATOM 567 C C . ILE A 1 77 ? -15.229 6.901 5.387 1.00 67.94 77 ILE A C 1
ATOM 569 O O . ILE A 1 77 ? -14.520 6.268 6.160 1.00 67.94 77 ILE A O 1
ATOM 573 N N . GLY A 1 78 ? -16.462 6.502 5.065 1.00 61.81 78 GLY A N 1
ATOM 574 C CA . GLY A 1 78 ? -17.110 5.327 5.663 1.00 61.81 78 GLY A CA 1
ATOM 575 C C . GLY A 1 78 ? -16.921 4.004 4.912 1.00 61.81 78 GLY A C 1
ATOM 576 O O . GLY A 1 78 ? -17.446 2.988 5.356 1.00 61.81 78 GLY A O 1
ATOM 577 N N . ASN A 1 79 ? -16.230 3.989 3.767 1.00 66.69 79 ASN A N 1
ATOM 578 C CA . ASN A 1 79 ? -16.276 2.855 2.838 1.00 66.69 79 ASN A CA 1
ATOM 579 C C . ASN A 1 79 ? -14.948 2.078 2.781 1.00 66.69 79 ASN A C 1
ATOM 581 O O . ASN A 1 79 ? -14.137 2.249 1.870 1.00 66.69 79 ASN A O 1
ATOM 585 N N . SER A 1 80 ? -14.728 1.204 3.768 1.00 65.94 80 SER A N 1
ATOM 586 C CA . SER A 1 80 ? -13.510 0.384 3.899 1.00 65.94 80 SER A CA 1
ATOM 587 C C . SER A 1 80 ? -13.395 -0.733 2.859 1.00 65.94 80 SER A C 1
ATOM 589 O O . SER A 1 80 ? -12.292 -1.192 2.561 1.00 65.94 80 SER A O 1
ATOM 591 N N . HIS A 1 81 ? -14.513 -1.127 2.244 1.00 65.56 81 HIS A N 1
ATOM 592 C CA . HIS A 1 81 ? -14.563 -2.192 1.241 1.00 65.56 81 HIS A CA 1
ATOM 593 C C . HIS A 1 81 ? -13.806 -1.846 -0.048 1.00 65.56 81 HIS A C 1
ATOM 595 O O . HIS A 1 81 ? -13.153 -2.714 -0.626 1.00 65.56 81 HIS A O 1
ATOM 601 N N . LEU A 1 82 ? -13.842 -0.578 -0.475 1.00 66.69 82 LEU A N 1
ATOM 602 C CA . LEU A 1 82 ? -13.100 -0.093 -1.647 1.00 66.69 82 LEU A CA 1
ATOM 603 C C . LEU A 1 82 ? -11.584 -0.199 -1.434 1.00 66.69 82 LEU A C 1
ATOM 605 O O . LEU A 1 82 ? -10.854 -0.642 -2.315 1.00 66.69 82 LEU A O 1
ATOM 609 N N . ILE A 1 83 ? -11.129 0.140 -0.230 1.00 68.44 83 ILE A N 1
ATOM 610 C CA . ILE A 1 83 ? -9.718 0.112 0.163 1.00 68.44 83 ILE A CA 1
ATOM 611 C C . ILE A 1 83 ? -9.216 -1.329 0.252 1.00 68.44 83 ILE A C 1
ATOM 613 O O . ILE A 1 83 ? -8.182 -1.666 -0.323 1.00 68.44 83 ILE A O 1
ATOM 617 N N . GLY A 1 84 ? -9.977 -2.195 0.927 1.00 64.62 84 GLY A N 1
ATOM 618 C CA . GLY A 1 84 ? -9.656 -3.617 1.015 1.00 64.62 84 GLY A CA 1
ATOM 619 C C . GLY A 1 84 ? -9.643 -4.297 -0.357 1.00 64.62 84 GLY A C 1
ATOM 620 O O . GLY A 1 84 ? -8.776 -5.129 -0.612 1.00 64.62 84 GLY A O 1
ATOM 621 N N . GLY A 1 85 ? -10.537 -3.898 -1.269 1.00 67.12 85 GLY A 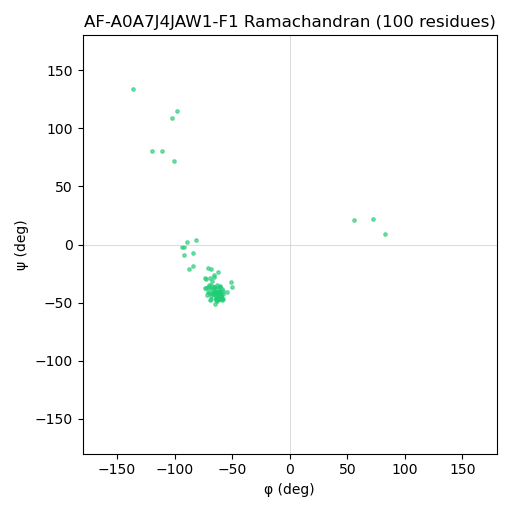N 1
ATOM 622 C CA . GLY A 1 85 ? -10.573 -4.391 -2.648 1.00 67.12 85 GLY A CA 1
ATOM 623 C C . GLY A 1 85 ? -9.328 -4.026 -3.462 1.00 67.12 85 GLY A C 1
ATOM 624 O O . GLY A 1 85 ? -8.786 -4.885 -4.156 1.00 67.12 85 GLY A O 1
ATOM 625 N N . ILE A 1 86 ? -8.828 -2.791 -3.335 1.00 71.00 86 ILE A N 1
ATOM 626 C CA . ILE A 1 86 ? -7.585 -2.353 -3.996 1.00 71.00 86 ILE A CA 1
ATOM 627 C C . ILE A 1 86 ? -6.388 -3.175 -3.493 1.00 71.00 86 ILE A C 1
ATOM 629 O O . ILE A 1 86 ? -5.594 -3.671 -4.295 1.00 71.00 86 ILE A O 1
ATOM 633 N N . PHE A 1 87 ? -6.297 -3.380 -2.176 1.00 68.62 87 PHE A N 1
ATOM 634 C CA . PHE A 1 87 ? -5.243 -4.184 -1.553 1.00 68.62 87 PHE A CA 1
ATOM 635 C C . PHE A 1 87 ? -5.281 -5.654 -1.970 1.00 68.62 87 PHE A C 1
ATOM 637 O O . PHE A 1 87 ? -4.259 -6.215 -2.364 1.00 68.62 87 PHE A O 1
ATOM 644 N N . LEU A 1 88 ? -6.463 -6.270 -1.921 1.00 66.50 88 LEU A N 1
ATOM 645 C CA . LEU A 1 88 ? -6.652 -7.667 -2.301 1.00 66.50 88 LEU A CA 1
ATOM 646 C C . LEU A 1 88 ? -6.361 -7.887 -3.784 1.00 66.50 88 LEU A C 1
ATOM 648 O O . LEU A 1 88 ? -5.599 -8.788 -4.123 1.00 66.50 88 LEU A O 1
ATOM 652 N N . GLY A 1 89 ? -6.904 -7.041 -4.664 1.00 72.00 89 GLY A N 1
ATOM 653 C CA . GLY A 1 89 ? -6.695 -7.157 -6.106 1.00 72.00 89 GLY A CA 1
ATOM 654 C C . GLY A 1 89 ? -5.219 -7.044 -6.488 1.00 72.00 89 GLY A C 1
ATOM 655 O O . GLY A 1 89 ? -4.701 -7.878 -7.232 1.00 72.00 89 GLY A O 1
ATOM 656 N N . LYS A 1 90 ? -4.509 -6.064 -5.919 1.00 73.56 90 LYS A N 1
ATOM 657 C CA . LYS A 1 90 ? -3.075 -5.888 -6.162 1.00 73.56 90 LYS A CA 1
ATOM 658 C C . LYS A 1 90 ? -2.242 -7.023 -5.555 1.00 73.56 90 LYS A C 1
ATOM 660 O O . LYS A 1 90 ? -1.377 -7.573 -6.235 1.00 73.56 90 LYS A O 1
ATOM 665 N N . GLY A 1 91 ? -2.502 -7.398 -4.304 1.00 63.47 91 GLY A N 1
ATOM 666 C CA . GLY A 1 91 ? -1.774 -8.471 -3.625 1.00 63.47 91 GLY A CA 1
ATOM 667 C C . GLY A 1 91 ? -1.928 -9.821 -4.332 1.00 63.47 91 GLY A C 1
ATOM 668 O O . GLY A 1 91 ? -0.942 -10.528 -4.539 1.00 63.47 91 GLY A O 1
ATOM 669 N N . MET A 1 92 ? -3.140 -10.144 -4.798 1.00 72.00 92 MET A N 1
ATOM 670 C CA . MET A 1 92 ? -3.408 -11.342 -5.600 1.00 72.00 92 MET A CA 1
ATOM 671 C C . MET A 1 92 ? -2.722 -11.295 -6.967 1.00 72.00 92 MET A C 1
ATOM 673 O O . MET A 1 92 ? -2.173 -12.307 -7.398 1.00 72.00 92 MET A O 1
ATOM 677 N N . TYR A 1 93 ? -2.699 -10.133 -7.629 1.00 75.81 93 TYR A N 1
ATOM 678 C CA . TYR A 1 93 ? -1.983 -9.962 -8.894 1.00 75.81 93 TYR A CA 1
ATOM 679 C C . TYR A 1 93 ? -0.490 -10.287 -8.746 1.00 75.81 93 TYR A C 1
ATOM 681 O O . TYR A 1 93 ? 0.055 -11.059 -9.531 1.00 75.81 93 TYR A O 1
ATOM 689 N N . TYR A 1 94 ? 0.168 -9.763 -7.710 1.00 69.69 94 TYR A N 1
ATOM 690 C CA . TYR A 1 94 ? 1.590 -10.023 -7.478 1.00 69.69 94 TYR A CA 1
ATOM 691 C C . TYR A 1 94 ? 1.895 -11.447 -7.020 1.00 69.69 94 TYR A C 1
ATOM 693 O O . TYR A 1 94 ? 2.909 -12.010 -7.435 1.00 69.69 94 TYR A O 1
ATOM 701 N N . LEU A 1 95 ? 1.029 -12.042 -6.198 1.00 66.19 95 LEU A N 1
ATOM 702 C CA . LEU A 1 95 ? 1.131 -13.455 -5.833 1.00 66.19 95 LEU A CA 1
ATOM 703 C C . LEU A 1 95 ? 1.006 -14.352 -7.068 1.00 66.19 95 LEU A C 1
ATOM 705 O O . LEU A 1 95 ? 1.831 -15.243 -7.251 1.00 66.19 95 LEU A O 1
ATOM 709 N N . GLY A 1 96 ? 0.037 -14.077 -7.945 1.00 71.06 96 GLY A N 1
ATOM 710 C CA . GLY A 1 96 ? -0.135 -14.796 -9.207 1.00 71.06 96 GLY A CA 1
ATOM 711 C C . GLY A 1 96 ? 1.066 -14.628 -10.135 1.00 71.06 96 GLY A C 1
ATOM 712 O O . GLY A 1 96 ? 1.611 -15.612 -10.625 1.00 71.06 96 GLY A O 1
ATOM 713 N N . ARG A 1 97 ? 1.546 -13.394 -10.313 1.00 71.50 97 ARG A N 1
ATOM 714 C CA . ARG A 1 97 ? 2.722 -13.096 -11.137 1.00 71.50 97 ARG A CA 1
ATOM 715 C C . ARG A 1 97 ? 3.976 -13.818 -10.624 1.00 71.50 97 ARG A C 1
ATOM 717 O O . ARG A 1 97 ? 4.657 -14.498 -11.386 1.00 71.50 97 ARG A O 1
ATOM 724 N N . SER A 1 98 ? 4.207 -13.775 -9.310 1.00 64.69 98 SER A N 1
ATOM 725 C CA . SER A 1 98 ? 5.325 -14.478 -8.675 1.00 64.69 98 SER A CA 1
ATOM 726 C C . SER A 1 98 ? 5.194 -16.003 -8.733 1.00 64.69 98 SER A C 1
ATOM 728 O O . SER A 1 98 ? 6.221 -16.675 -8.766 1.00 64.69 98 SER A O 1
ATOM 730 N N . ALA A 1 99 ? 3.977 -16.555 -8.719 1.00 66.19 99 ALA A N 1
ATOM 731 C CA . ALA A 1 99 ? 3.739 -17.991 -8.878 1.00 66.19 99 ALA A CA 1
ATOM 732 C C . ALA A 1 99 ? 3.970 -18.461 -10.324 1.00 66.19 99 ALA A C 1
ATOM 734 O O . ALA A 1 99 ? 4.378 -19.598 -10.542 1.00 66.19 99 ALA A O 1
ATOM 735 N N . LEU A 1 100 ? 3.746 -17.580 -11.302 1.00 72.88 100 LEU A N 1
ATOM 736 C CA . LEU A 1 100 ? 3.982 -17.836 -12.725 1.00 72.88 100 LEU A CA 1
ATOM 737 C C . LEU A 1 100 ? 5.443 -17.594 -13.154 1.00 72.88 100 LEU A C 1
ATOM 739 O O . LEU A 1 100 ? 5.798 -17.918 -14.283 1.00 72.88 100 LEU A O 1
ATOM 743 N N . GLY A 1 101 ? 6.294 -17.050 -12.273 1.00 55.97 101 GLY A N 1
ATOM 744 C CA . GLY A 1 101 ? 7.713 -16.796 -12.555 1.00 55.97 101 GLY A CA 1
ATOM 745 C C . GLY A 1 101 ? 7.980 -15.629 -13.517 1.00 55.97 101 GLY A C 1
ATOM 746 O O . GLY A 1 101 ? 9.047 -15.589 -14.128 1.00 55.97 101 GLY A O 1
ATOM 747 N N . ILE A 1 102 ? 7.023 -14.703 -13.653 1.00 49.47 102 ILE A N 1
ATOM 748 C CA . ILE A 1 102 ? 7.053 -13.520 -14.542 1.00 49.47 102 ILE A CA 1
ATOM 749 C C . ILE A 1 102 ? 7.145 -12.233 -13.707 1.00 49.47 102 ILE A C 1
ATOM 751 O O . ILE A 1 102 ? 7.411 -11.140 -14.263 1.00 49.47 102 ILE A O 1
#

Nearest PDB structures (foldseek):
  6h2f-assembly1_J  TM=4.501E-01  e=5.288E+00  Aeromonas hydrophila subsp. hydrophila AL09-71
  7nsu-assembly1_D  TM=2.714E-01  e=6.853E+00  Escherichia coli
  2b5u-assembly2_C  TM=2.628E-01  e=6.507E+00  Escherichia coli
  6yvd-assembly1_D  TM=2.998E-01  e=8.432E+00  Saccharomyces cerevisiae S288C

Solvent-accessible surface area (backbone atoms only — not comparable to full-atom values): 5249 Å² total; per-residue (Å²): 110,72,68,54,58,53,22,52,50,31,34,53,49,14,56,42,44,55,34,69,73,52,35,65,77,41,46,84,52,40,53,55,52,16,50,53,34,30,52,50,9,51,47,45,39,52,54,32,48,76,72,73,43,88,80,49,66,66,20,52,48,30,36,54,44,14,50,52,38,45,36,40,64,66,70,74,46,92,67,45,58,65,47,14,48,54,28,35,55,53,16,50,50,50,48,49,36,62,72,71,76,110

Mean predicted aligned error: 8.32 Å

Secondary structure (DSSP, 8-state):
-HHHHHHHHHHHHHHHHH-HHHHHHHHHHHHHHHHHHHHHHHHHHHHHHHTT----HHHHHHHHHHHHHHHHHTTS---HHHHHHHHHHHHHHHHHHHHHT-

pLDDT: mean 70.48, std 7.05, range [49.47, 82.62]